Protein AF-A0A2D4L1S2-F1 (afdb_monomer_lite)

Organism: NCBI:txid1970185

Radius of gyration: 15.48 Å; chains: 1; bounding box: 45×31×40 Å

Foldseek 3Di:
DVLLVLLLVVLVVVVVPPPDDDDPPDDDDPDQDSQLSNLLSVQCVVPNLVCLVSSLVSSVVVDDPPDDPCCSPSVNSNVSVVVSSVVSVDPPPPPDDPDDD

Secondary structure (DSSP, 8-state):
-HHHHHHHHHHHHHHHT-SS-------SS-PPPHHHHHHHHHHHHHH-TT-HHHHHHHHGGG--TT--TTTT-HHHHHHHHHHHHHHHS------------

Structure (mmCIF, N/CA/C/O backbone):
data_AF-A0A2D4L1S2-F1
#
_entry.id   AF-A0A2D4L1S2-F1
#
loop_
_atom_site.group_PDB
_atom_site.id
_atom_site.type_symbol
_atom_site.label_atom_id
_atom_site.label_alt_id
_atom_site.label_comp_id
_atom_site.label_asym_id
_atom_site.label_entity_id
_atom_site.label_seq_id
_atom_site.pdbx_PDB_ins_code
_atom_site.Cartn_x
_atom_site.Cartn_y
_atom_site.Cartn_z
_atom_site.occupancy
_atom_site.B_iso_or_equiv
_atom_site.auth_seq_id
_atom_site.auth_comp_id
_atom_site.auth_asym_id
_atom_site.auth_atom_id
_atom_site.pdbx_PDB_model_num
ATOM 1 N N . CYS A 1 1 ? -3.936 -14.667 -6.781 1.00 57.75 1 CYS A N 1
ATOM 2 C CA . CYS A 1 1 ? -3.872 -15.100 -5.369 1.00 57.75 1 CYS A CA 1
ATOM 3 C C . CYS A 1 1 ? -5.140 -14.649 -4.661 1.00 57.75 1 CYS A C 1
ATOM 5 O O . CYS A 1 1 ? -5.385 -13.451 -4.595 1.00 57.75 1 CYS A O 1
ATOM 7 N N . VAL A 1 2 ? -5.978 -15.573 -4.190 1.00 60.81 2 VAL A N 1
ATOM 8 C CA . VAL A 1 2 ? -7.274 -15.257 -3.553 1.00 60.81 2 VAL A CA 1
ATOM 9 C C . VAL A 1 2 ? -7.101 -14.249 -2.402 1.00 60.81 2 VAL A C 1
ATOM 11 O O . VAL A 1 2 ? -7.914 -13.345 -2.253 1.00 60.81 2 VAL A O 1
ATOM 14 N N . ALA A 1 3 ? -5.967 -14.309 -1.693 1.00 63.31 3 ALA A N 1
ATOM 15 C CA . ALA A 1 3 ? -5.570 -13.353 -0.660 1.00 63.31 3 ALA A CA 1
ATOM 16 C C . ALA A 1 3 ? -5.519 -11.890 -1.144 1.00 63.31 3 ALA A C 1
ATOM 18 O O . ALA A 1 3 ? -6.102 -11.026 -0.503 1.00 63.31 3 ALA A O 1
ATOM 19 N N . SER A 1 4 ? -4.914 -11.593 -2.301 1.00 64.81 4 SER A N 1
ATOM 20 C CA . SER A 1 4 ? -4.849 -10.219 -2.836 1.00 64.81 4 SER A CA 1
ATOM 21 C C . SER A 1 4 ? -6.233 -9.671 -3.191 1.00 64.81 4 SER A C 1
ATOM 23 O O . SER A 1 4 ? -6.501 -8.489 -2.986 1.00 64.81 4 SER A O 1
ATOM 25 N N . PHE A 1 5 ? -7.132 -10.534 -3.674 1.00 65.69 5 PHE A N 1
ATOM 26 C CA . PHE A 1 5 ? -8.521 -10.170 -3.951 1.00 65.69 5 PHE A CA 1
ATOM 27 C C . PHE A 1 5 ? -9.292 -9.898 -2.653 1.00 65.69 5 PHE A C 1
ATOM 29 O O . PHE A 1 5 ? -10.010 -8.907 -2.562 1.00 65.69 5 PHE A O 1
ATOM 36 N N . VAL A 1 6 ? -9.081 -10.714 -1.614 1.00 70.81 6 VAL A N 1
ATOM 37 C CA . VAL A 1 6 ? -9.671 -10.516 -0.280 1.00 70.81 6 VAL A CA 1
ATOM 38 C C . VAL A 1 6 ? -9.130 -9.251 0.387 1.00 70.81 6 VAL A C 1
ATOM 40 O O . VAL A 1 6 ? -9.918 -8.514 0.972 1.00 70.81 6 VAL A O 1
ATOM 43 N N . ILE A 1 7 ? -7.838 -8.937 0.251 1.00 73.94 7 ILE A N 1
ATOM 44 C CA . ILE A 1 7 ? -7.226 -7.684 0.727 1.00 73.94 7 ILE A CA 1
ATOM 45 C C . ILE A 1 7 ? -7.813 -6.493 -0.021 1.00 73.94 7 ILE A C 1
ATOM 47 O O . ILE A 1 7 ? -8.240 -5.528 0.608 1.00 73.94 7 ILE A O 1
ATOM 51 N N . CYS A 1 8 ? -7.905 -6.563 -1.350 1.00 70.19 8 CYS A N 1
ATOM 52 C CA . CYS A 1 8 ? -8.481 -5.489 -2.150 1.00 70.19 8 CYS A CA 1
ATOM 53 C C . CYS A 1 8 ? -9.964 -5.271 -1.812 1.00 70.19 8 CYS A C 1
ATOM 55 O O . CYS A 1 8 ? -10.375 -4.131 -1.622 1.00 70.19 8 CYS A O 1
ATOM 57 N N . CYS A 1 9 ? -10.759 -6.335 -1.660 1.00 69.31 9 CYS A N 1
ATOM 58 C CA . CYS A 1 9 ? -12.153 -6.251 -1.218 1.00 69.31 9 CYS A CA 1
ATOM 59 C C . CYS A 1 9 ? -12.2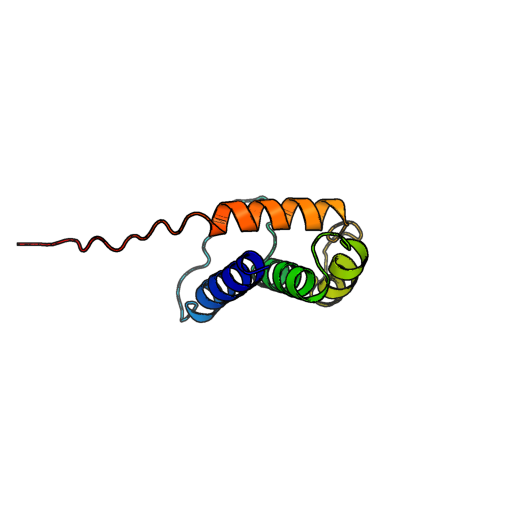87 -5.759 0.228 1.00 69.31 9 CYS A C 1
ATOM 61 O O . CYS A 1 9 ? -13.182 -4.968 0.513 1.00 69.31 9 CYS A O 1
ATOM 63 N N . SER A 1 10 ? -11.410 -6.189 1.137 1.00 69.06 10 SER A N 1
ATOM 64 C CA . SER A 1 10 ? -11.427 -5.768 2.542 1.00 69.06 10 SER A CA 1
ATOM 65 C C . SER A 1 10 ? -11.062 -4.296 2.667 1.00 69.06 10 SER A C 1
ATOM 67 O O . SER A 1 10 ? -11.810 -3.540 3.275 1.00 69.06 10 SER A O 1
ATOM 69 N N . LEU A 1 11 ? -9.994 -3.846 2.008 1.00 70.19 11 LEU A N 1
ATOM 70 C CA . LEU A 1 11 ? -9.614 -2.435 1.947 1.00 70.19 11 LEU A CA 1
ATOM 71 C C . LEU A 1 11 ? -10.661 -1.594 1.202 1.00 70.19 11 LEU A C 1
ATOM 73 O O . LEU A 1 11 ? -10.974 -0.493 1.646 1.00 70.19 11 LEU A O 1
ATOM 77 N N . ALA A 1 12 ? -11.261 -2.106 0.122 1.00 68.06 12 ALA A N 1
ATOM 78 C CA . ALA A 1 12 ? -12.359 -1.428 -0.568 1.00 68.06 12 ALA A CA 1
ATOM 79 C C . ALA A 1 12 ? -13.600 -1.316 0.324 1.00 68.06 12 ALA A C 1
ATOM 81 O O . ALA A 1 12 ? -14.282 -0.299 0.291 1.00 68.06 12 ALA A O 1
ATOM 82 N N . LYS A 1 13 ? -13.876 -2.310 1.175 1.00 64.19 13 LYS A N 1
ATOM 83 C CA . LYS A 1 13 ? -14.954 -2.256 2.167 1.00 64.19 13 LYS A CA 1
ATOM 84 C C . LYS A 1 13 ? -14.640 -1.291 3.313 1.00 64.19 13 LYS A C 1
ATOM 86 O O . LYS A 1 13 ? -15.551 -0.596 3.759 1.00 64.19 13 LYS A O 1
ATOM 91 N N . MET A 1 14 ? -13.377 -1.186 3.730 1.00 62.22 14 MET A N 1
ATOM 92 C CA . MET A 1 14 ? -12.914 -0.133 4.644 1.00 62.22 14 MET A CA 1
ATOM 93 C C . MET A 1 14 ? -13.056 1.264 4.011 1.00 62.22 14 MET A C 1
ATOM 95 O O . MET A 1 14 ? -13.413 2.210 4.704 1.00 62.22 14 MET A O 1
ATOM 99 N N . ALA A 1 15 ? -12.840 1.396 2.697 1.00 59.91 15 ALA A N 1
ATOM 100 C CA . ALA A 1 15 ? -12.993 2.655 1.966 1.00 59.91 15 ALA A CA 1
ATOM 101 C C . ALA A 1 15 ? -14.465 3.021 1.682 1.00 59.91 15 ALA A C 1
ATOM 103 O O . ALA A 1 15 ? -14.849 4.178 1.824 1.00 59.91 15 ALA A O 1
ATOM 104 N N . ALA A 1 16 ? -15.313 2.050 1.328 1.00 53.62 16 ALA A N 1
ATOM 105 C CA . ALA A 1 16 ? -16.735 2.246 1.026 1.00 53.62 16 ALA A CA 1
ATOM 106 C C . ALA A 1 16 ? -17.603 2.441 2.283 1.00 53.62 16 ALA A C 1
ATOM 108 O O . ALA A 1 16 ? -18.685 3.014 2.205 1.00 53.62 16 ALA A O 1
ATOM 109 N N . GLY A 1 17 ? -17.126 2.002 3.453 1.00 45.59 17 GLY A N 1
ATOM 110 C CA . GLY A 1 17 ? -17.735 2.301 4.752 1.00 45.59 17 GLY A CA 1
ATOM 111 C C . GLY A 1 17 ? -17.482 3.727 5.257 1.00 45.59 17 GLY A C 1
ATOM 112 O O . GLY A 1 17 ? -18.038 4.104 6.284 1.00 45.59 17 GLY A O 1
ATOM 113 N N . ALA A 1 18 ? -16.688 4.540 4.551 1.00 47.53 18 ALA A N 1
ATOM 114 C CA . ALA A 1 18 ? -16.386 5.922 4.924 1.00 47.53 18 ALA A CA 1
ATOM 115 C C . ALA A 1 18 ? -17.517 6.900 4.543 1.00 47.53 18 ALA A C 1
ATOM 117 O O . ALA A 1 18 ? -17.294 7.971 3.983 1.00 47.53 18 ALA A O 1
ATOM 118 N N . GLY A 1 19 ? -18.757 6.555 4.887 1.00 42.47 19 GLY A N 1
ATOM 119 C CA . GLY A 1 19 ? -19.807 7.540 5.091 1.00 42.47 19 GLY A CA 1
ATOM 120 C C . GLY A 1 19 ? -19.565 8.222 6.434 1.00 42.47 19 GLY A C 1
ATOM 121 O O . GLY A 1 19 ? -19.964 7.702 7.465 1.00 42.47 19 GLY A O 1
ATOM 122 N N . LYS A 1 20 ? -18.903 9.383 6.424 1.00 46.53 20 LYS A N 1
ATOM 123 C CA . LYS A 1 20 ? -18.931 10.360 7.527 1.00 46.53 20 LYS A CA 1
ATOM 124 C C . LYS A 1 20 ? -18.619 9.786 8.924 1.00 46.53 20 LYS A C 1
ATOM 126 O O . LYS A 1 20 ? -19.414 9.958 9.836 1.00 46.53 20 LYS A O 1
ATOM 131 N N . HIS A 1 21 ? -17.468 9.152 9.150 1.00 37.59 21 HIS A N 1
ATOM 132 C CA . HIS A 1 21 ? -16.976 8.990 10.524 1.00 37.59 21 HIS A CA 1
ATOM 133 C C . HIS A 1 21 ? -15.450 8.859 10.570 1.00 37.59 21 HIS A C 1
ATOM 135 O O . HIS A 1 21 ? -14.870 7.964 9.966 1.00 37.59 21 HIS A O 1
ATOM 141 N N . LYS A 1 22 ? -14.844 9.823 11.272 1.00 40.22 22 LYS A N 1
ATOM 142 C CA . LYS A 1 22 ? -13.540 9.838 11.945 1.00 40.22 22 LYS A CA 1
ATOM 143 C C . LYS A 1 22 ? -12.484 8.847 11.431 1.00 40.22 22 LYS A C 1
ATOM 145 O O . LYS A 1 22 ? -12.508 7.666 11.758 1.00 40.22 22 LYS A O 1
ATOM 150 N N . LEU A 1 23 ? -11.505 9.414 10.723 1.00 45.50 23 LEU A N 1
ATOM 151 C CA . LEU A 1 23 ? -10.131 8.928 10.579 1.00 45.50 23 LEU A CA 1
ATOM 152 C C . LEU A 1 23 ? -9.726 8.059 11.783 1.00 45.50 23 LEU A C 1
ATOM 154 O O . LEU A 1 23 ? -9.569 8.574 12.894 1.00 45.50 23 LEU A O 1
ATOM 158 N N . MET A 1 24 ? -9.549 6.750 11.581 1.00 43.59 24 MET A N 1
ATOM 159 C CA . MET A 1 24 ? -8.753 5.956 12.511 1.00 43.59 24 MET A CA 1
ATOM 160 C C . MET A 1 24 ? -7.316 6.466 12.403 1.00 43.59 24 MET A C 1
ATOM 162 O O . MET A 1 24 ? -6.560 6.096 11.508 1.00 43.59 24 MET A O 1
ATOM 166 N N . ASN A 1 25 ? -6.995 7.379 13.314 1.00 44.69 25 ASN A N 1
ATOM 167 C CA . ASN A 1 25 ? -5.669 7.879 13.618 1.00 44.69 25 ASN A CA 1
ATOM 168 C C . ASN A 1 25 ? -4.816 6.693 14.099 1.00 44.69 25 ASN A C 1
ATOM 170 O O . ASN A 1 25 ? -4.837 6.341 15.277 1.00 44.69 25 ASN A O 1
ATOM 174 N N . ALA A 1 26 ? -4.098 6.044 13.186 1.00 44.97 26 ALA A N 1
ATOM 175 C CA . ALA A 1 26 ? -3.050 5.093 13.530 1.00 44.97 26 ALA A CA 1
ATOM 176 C C . ALA A 1 26 ? -1.716 5.849 13.629 1.00 44.97 26 ALA A C 1
ATOM 178 O O . ALA A 1 26 ? -0.998 5.934 12.645 1.00 44.97 26 ALA A O 1
ATOM 179 N N . GLY A 1 27 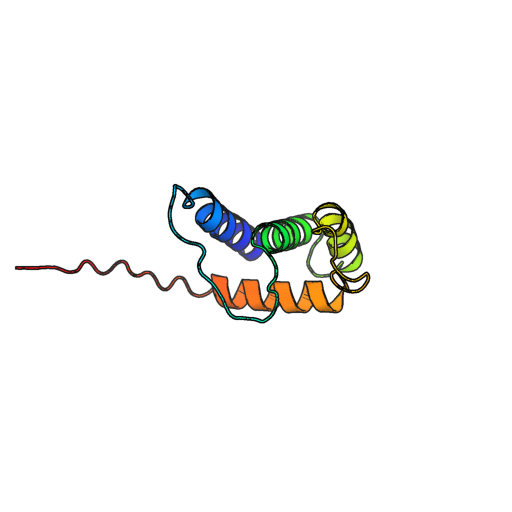? -1.432 6.405 14.814 1.00 35.31 27 GLY A N 1
ATOM 180 C CA . GLY A 1 27 ? -0.086 6.784 15.282 1.00 35.31 27 GLY A CA 1
ATOM 181 C C . GLY A 1 27 ? 0.675 7.925 14.559 1.00 35.31 27 GLY A C 1
ATOM 182 O O . GLY A 1 27 ? 0.383 8.254 13.415 1.00 35.31 27 GLY A O 1
ATOM 183 N N . PRO A 1 28 ? 1.669 8.550 15.225 1.00 38.88 28 PRO A N 1
ATOM 184 C CA . PRO A 1 28 ? 2.495 9.647 14.697 1.00 38.88 28 PRO A CA 1
ATOM 185 C C . PRO A 1 28 ? 3.738 9.182 13.900 1.00 38.88 28 PRO A C 1
ATOM 187 O O . PRO A 1 28 ? 4.803 9.786 13.989 1.00 38.88 28 PRO A O 1
ATOM 190 N N . THR A 1 29 ? 3.623 8.119 13.104 1.00 48.50 29 THR A N 1
ATOM 191 C CA . THR A 1 29 ? 4.638 7.689 12.123 1.00 48.50 29 THR A CA 1
ATOM 192 C C . THR A 1 29 ? 3.967 7.678 10.768 1.00 48.50 29 THR A C 1
ATOM 194 O O . THR A 1 29 ? 3.192 6.770 10.511 1.00 48.50 29 THR A O 1
ATOM 197 N N . GLU A 1 30 ? 4.211 8.702 9.950 1.00 54.56 30 GLU A N 1
ATOM 198 C CA . GLU A 1 30 ? 3.473 9.039 8.722 1.00 54.56 30 GLU A CA 1
ATOM 199 C C . GLU A 1 30 ? 3.093 7.807 7.868 1.00 54.56 30 GLU A C 1
ATOM 201 O O . GLU A 1 30 ? 3.871 7.355 7.023 1.00 54.56 30 GLU A O 1
ATOM 206 N N . PRO A 1 31 ? 1.914 7.206 8.106 1.00 71.06 31 PRO A N 1
ATOM 207 C CA . PRO A 1 31 ? 1.662 5.837 7.683 1.00 71.06 31 PRO A CA 1
ATOM 208 C C . PRO A 1 31 ? 1.258 5.806 6.208 1.00 71.06 31 PRO A C 1
ATOM 210 O O . PRO A 1 31 ? 0.815 6.811 5.650 1.00 71.06 31 PRO A O 1
ATOM 213 N N . TRP A 1 32 ? 1.385 4.647 5.552 1.00 79.31 32 TRP A N 1
ATOM 214 C CA . TRP A 1 32 ? 0.838 4.471 4.204 1.00 79.31 32 TRP A CA 1
ATOM 215 C C . TRP A 1 32 ? -0.668 4.770 4.215 1.00 79.31 32 TRP A C 1
ATOM 217 O O . TRP A 1 32 ? -1.447 4.126 4.937 1.00 79.31 32 TRP A O 1
ATOM 227 N N . SER A 1 33 ? -1.069 5.734 3.393 1.00 80.25 33 SER A N 1
ATOM 228 C CA . SER A 1 33 ? -2.447 6.149 3.187 1.00 80.25 33 SER A CA 1
ATOM 229 C C . SER A 1 33 ? -3.264 4.980 2.637 1.00 80.25 33 SER A C 1
ATOM 231 O O . SER A 1 33 ? -2.766 4.114 1.915 1.00 80.25 33 SER A O 1
ATOM 233 N N . ILE A 1 34 ? -4.565 4.951 2.940 1.00 77.56 34 ILE A N 1
ATOM 234 C CA . ILE A 1 34 ? -5.480 3.893 2.464 1.00 77.56 34 ILE A CA 1
ATOM 235 C C . ILE A 1 34 ? -5.423 3.775 0.932 1.00 77.56 34 ILE A C 1
ATOM 237 O O . ILE A 1 34 ? -5.445 2.670 0.395 1.00 77.56 34 ILE A O 1
ATOM 241 N N . ARG A 1 35 ? -5.272 4.907 0.232 1.00 80.94 35 ARG A N 1
ATOM 242 C CA . ARG A 1 35 ? -5.096 4.953 -1.228 1.00 80.94 35 ARG A CA 1
ATOM 243 C C . ARG A 1 35 ? -3.820 4.243 -1.681 1.00 80.94 35 ARG A C 1
ATOM 245 O O . ARG A 1 35 ? -3.876 3.452 -2.618 1.00 80.94 35 ARG A O 1
ATOM 252 N N . GLU A 1 36 ? -2.700 4.481 -1.000 1.00 86.44 36 GLU A N 1
ATOM 253 C CA . GLU A 1 36 ? -1.408 3.857 -1.309 1.00 86.44 36 GLU A CA 1
ATOM 254 C C . GLU A 1 36 ? -1.474 2.340 -1.063 1.00 86.44 36 GLU A C 1
ATOM 256 O O . GLU A 1 36 ? -1.072 1.557 -1.922 1.00 86.44 36 GLU A O 1
ATOM 261 N N . LYS A 1 37 ? -2.081 1.912 0.055 1.00 85.94 37 LYS A N 1
ATOM 262 C CA . LYS A 1 37 ? -2.311 0.493 0.392 1.00 85.94 37 LYS A CA 1
ATOM 263 C C . LYS A 1 37 ? -3.194 -0.217 -0.639 1.00 85.94 37 LYS A C 1
ATOM 265 O O . LYS A 1 37 ? -2.889 -1.336 -1.048 1.00 85.94 37 LYS A O 1
ATOM 270 N N . LEU A 1 38 ? -4.261 0.443 -1.095 1.00 82.94 38 LEU A N 1
ATOM 271 C CA . LEU A 1 38 ? -5.143 -0.060 -2.153 1.00 82.94 38 LEU A CA 1
ATOM 272 C C . LEU A 1 38 ? -4.397 -0.226 -3.480 1.00 82.94 38 LEU A C 1
ATOM 274 O O . LEU A 1 38 ? -4.502 -1.272 -4.123 1.00 82.94 38 LEU A O 1
ATOM 278 N N . CYS A 1 39 ? -3.628 0.785 -3.883 1.00 87.38 39 CYS A N 1
ATOM 279 C CA . CYS A 1 39 ? -2.869 0.742 -5.128 1.00 87.38 39 CYS A CA 1
ATOM 280 C C . CYS A 1 39 ? -1.757 -0.317 -5.072 1.00 87.38 39 CYS A C 1
ATOM 282 O O . CYS A 1 39 ? -1.546 -1.017 -6.063 1.00 87.38 39 CYS A O 1
ATOM 284 N N . LEU A 1 40 ? -1.100 -0.494 -3.919 1.00 88.44 40 LEU A N 1
ATOM 285 C CA . LEU A 1 40 ? -0.115 -1.551 -3.679 1.00 88.44 40 LEU A CA 1
ATOM 286 C C . LEU A 1 40 ? -0.745 -2.938 -3.859 1.00 88.44 40 LEU A C 1
ATOM 288 O O . LEU A 1 40 ? -0.291 -3.711 -4.701 1.00 88.44 40 LEU A O 1
ATOM 292 N N . ALA A 1 41 ? -1.826 -3.230 -3.131 1.00 87.12 41 ALA A N 1
ATOM 293 C CA . ALA A 1 41 ? -2.505 -4.523 -3.195 1.00 87.12 41 ALA A CA 1
ATOM 294 C C . ALA A 1 41 ? -3.053 -4.830 -4.601 1.00 87.12 41 ALA A C 1
ATOM 296 O O . ALA A 1 41 ? -2.904 -5.948 -5.094 1.00 87.12 41 ALA A O 1
ATOM 297 N N . SER A 1 42 ? -3.632 -3.833 -5.277 1.00 85.56 42 SER A N 1
ATOM 298 C CA . SER A 1 42 ? -4.133 -3.966 -6.652 1.00 85.56 42 SER A CA 1
ATOM 299 C C . SER A 1 42 ? -3.005 -4.231 -7.656 1.00 85.56 42 SER A C 1
ATOM 301 O O . SER A 1 42 ? -3.120 -5.104 -8.519 1.00 85.56 42 SER A O 1
ATOM 303 N N . SER A 1 43 ? -1.872 -3.539 -7.509 1.00 88.19 43 SER A N 1
ATOM 304 C CA . SER A 1 43 ? -0.701 -3.739 -8.369 1.00 88.19 43 SER A CA 1
ATOM 305 C C . SER A 1 43 ? -0.085 -5.128 -8.181 1.00 88.19 43 SER A C 1
ATOM 307 O O . SER A 1 43 ? 0.255 -5.782 -9.166 1.00 88.19 43 SER A O 1
ATOM 309 N N . VAL A 1 44 ? -0.007 -5.618 -6.938 1.00 88.50 44 VAL A N 1
ATOM 310 C CA . VAL A 1 44 ? 0.430 -6.991 -6.624 1.00 88.50 44 VAL A CA 1
ATOM 311 C C . VAL A 1 44 ? -0.562 -8.023 -7.166 1.00 88.50 44 VAL A C 1
ATOM 313 O O . VAL A 1 44 ? -0.151 -9.052 -7.690 1.00 88.50 44 VAL A O 1
ATOM 316 N N . MET A 1 45 ? -1.867 -7.742 -7.139 1.00 84.19 45 MET A N 1
ATOM 317 C CA . MET A 1 45 ? -2.878 -8.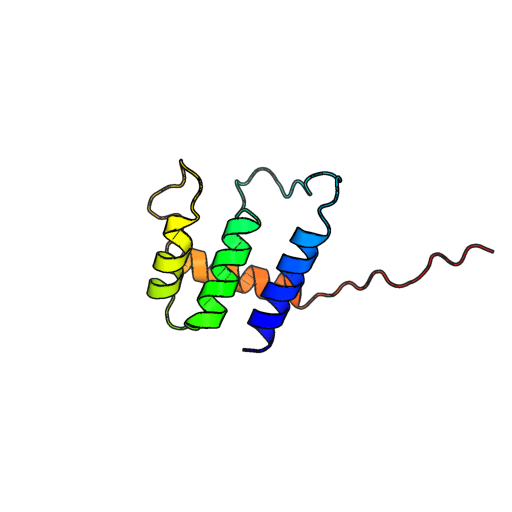629 -7.724 1.00 84.19 45 MET A CA 1
ATOM 318 C C . MET A 1 45 ? -2.746 -8.754 -9.251 1.00 84.19 45 MET A C 1
ATOM 320 O O . MET A 1 45 ? -3.028 -9.819 -9.796 1.00 84.19 45 MET A O 1
ATOM 324 N N . ARG A 1 46 ? -2.320 -7.683 -9.936 1.00 82.25 46 ARG A N 1
ATOM 325 C CA . ARG A 1 46 ? -2.109 -7.657 -11.393 1.00 82.25 46 ARG A CA 1
ATOM 326 C C . ARG A 1 46 ? -0.805 -8.345 -11.809 1.00 82.25 46 ARG A C 1
ATOM 328 O O . ARG A 1 46 ? -0.812 -9.088 -12.784 1.00 82.25 46 ARG A O 1
ATOM 335 N N . SER A 1 47 ? 0.289 -8.060 -11.105 1.00 84.50 47 SER A N 1
ATOM 336 C CA . SER A 1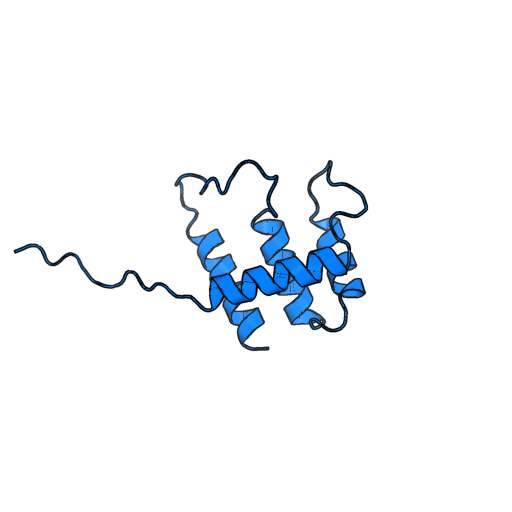 47 ? 1.657 -8.383 -11.548 1.00 84.50 47 SER A CA 1
ATOM 337 C C . SER A 1 47 ? 2.355 -9.460 -10.707 1.00 84.50 47 SER A C 1
ATOM 339 O O . SER A 1 47 ? 3.388 -9.976 -11.124 1.00 84.50 47 SER A O 1
ATOM 341 N N . GLY A 1 48 ? 1.810 -9.795 -9.535 1.00 82.12 48 GLY A N 1
ATOM 342 C CA . GLY A 1 48 ? 2.410 -10.696 -8.549 1.00 82.12 48 GLY A CA 1
ATOM 343 C C . GLY A 1 48 ? 3.434 -10.020 -7.628 1.00 82.12 48 GLY A C 1
ATOM 344 O O . GLY A 1 48 ? 4.045 -9.006 -7.968 1.00 82.12 48 GLY A O 1
ATOM 345 N N . ASP A 1 49 ? 3.650 -10.616 -6.455 1.00 82.81 49 ASP A N 1
ATOM 346 C CA . ASP A 1 49 ? 4.634 -10.197 -5.440 1.00 82.81 49 ASP A CA 1
ATOM 347 C C . ASP A 1 49 ? 6.089 -10.545 -5.818 1.00 82.81 49 ASP A C 1
ATOM 349 O O . ASP A 1 49 ? 7.031 -10.123 -5.165 1.00 82.81 49 ASP A O 1
ATOM 353 N N . GLN A 1 50 ? 6.313 -11.245 -6.931 1.00 85.56 50 GLN A N 1
ATOM 354 C CA . GLN A 1 50 ? 7.654 -11.491 -7.478 1.00 85.56 50 GLN A CA 1
ATOM 355 C C . GLN A 1 50 ? 8.238 -10.262 -8.199 1.00 85.56 50 GLN A C 1
ATOM 357 O O . GLN A 1 50 ? 9.446 -10.181 -8.412 1.00 85.56 50 GLN A O 1
ATOM 362 N N . ASN A 1 51 ? 7.398 -9.294 -8.592 1.00 89.00 51 ASN A N 1
ATOM 363 C CA . ASN A 1 51 ? 7.801 -8.159 -9.424 1.00 89.00 51 ASN A CA 1
ATOM 364 C C . ASN A 1 51 ? 7.568 -6.813 -8.721 1.00 89.00 51 ASN A C 1
ATOM 366 O O . ASN A 1 51 ? 6.853 -5.933 -9.213 1.00 89.00 51 ASN A O 1
ATOM 370 N N . TRP A 1 52 ? 8.225 -6.630 -7.571 1.00 89.38 52 TRP A N 1
ATOM 371 C CA . TRP A 1 52 ? 8.164 -5.395 -6.778 1.00 89.38 52 TRP A CA 1
ATOM 372 C C . TRP A 1 52 ? 8.559 -4.135 -7.561 1.00 89.38 52 TRP A C 1
ATOM 374 O O . TRP A 1 52 ? 8.117 -3.037 -7.228 1.00 89.38 52 TRP A O 1
ATOM 384 N N . VAL A 1 53 ? 9.355 -4.277 -8.627 1.00 90.31 53 VAL A N 1
ATOM 385 C CA . VAL A 1 53 ? 9.700 -3.185 -9.552 1.00 90.31 53 VAL A CA 1
ATOM 386 C C . VAL A 1 53 ? 8.463 -2.687 -10.295 1.00 90.31 53 VAL A C 1
ATOM 388 O O . VAL A 1 53 ? 8.198 -1.484 -10.328 1.00 90.31 53 VAL A O 1
ATOM 391 N N . SER A 1 54 ? 7.698 -3.604 -10.888 1.00 90.12 54 SER A N 1
ATOM 392 C CA . SER A 1 54 ? 6.476 -3.264 -11.622 1.00 90.12 54 SER A CA 1
ATOM 393 C C . SER A 1 54 ? 5.405 -2.725 -10.683 1.00 90.12 54 SER A C 1
ATOM 395 O O . SER A 1 54 ? 4.738 -1.748 -11.012 1.00 90.12 54 SER A O 1
ATOM 397 N N . VAL A 1 55 ? 5.304 -3.310 -9.485 1.00 90.19 55 VAL A N 1
ATOM 398 C CA . VAL A 1 55 ? 4.430 -2.825 -8.414 1.00 90.19 55 VAL A CA 1
ATOM 399 C C . VAL A 1 55 ? 4.783 -1.379 -8.065 1.00 90.19 55 VAL A C 1
ATOM 401 O O . VAL A 1 55 ? 3.942 -0.510 -8.246 1.00 90.19 55 VAL A O 1
ATOM 404 N N . SER A 1 56 ? 6.035 -1.086 -7.696 1.00 90.56 56 SER A N 1
ATOM 405 C CA . SER A 1 56 ? 6.525 0.268 -7.376 1.00 90.56 56 SER A CA 1
ATOM 406 C C . SER A 1 56 ? 6.187 1.307 -8.453 1.00 90.56 56 SER A C 1
ATOM 408 O O . SER A 1 56 ? 5.673 2.387 -8.151 1.00 90.56 56 SER A O 1
ATOM 410 N N . ARG A 1 57 ? 6.422 0.974 -9.729 1.00 89.50 57 ARG A N 1
ATOM 411 C CA . ARG A 1 57 ? 6.115 1.864 -10.860 1.00 89.50 57 ARG A CA 1
ATOM 412 C C . ARG A 1 57 ? 4.621 2.144 -11.000 1.00 89.50 57 ARG A C 1
ATOM 414 O O . ARG A 1 57 ? 4.262 3.261 -11.358 1.00 89.50 57 ARG A O 1
ATOM 421 N N . ALA A 1 58 ? 3.772 1.162 -10.706 1.00 89.06 58 ALA A N 1
ATOM 422 C CA . ALA A 1 58 ? 2.324 1.313 -10.769 1.00 89.06 58 ALA A CA 1
ATOM 423 C C . ALA A 1 58 ? 1.765 2.178 -9.626 1.00 89.06 58 ALA A C 1
ATOM 425 O O . ALA A 1 58 ? 0.801 2.903 -9.848 1.00 89.06 58 ALA A O 1
ATOM 426 N N . ILE A 1 59 ? 2.375 2.154 -8.433 1.00 88.44 59 ILE A N 1
ATOM 427 C CA . ILE A 1 59 ? 1.938 2.965 -7.275 1.00 88.44 59 ILE A CA 1
ATOM 428 C C . ILE A 1 59 ? 2.498 4.386 -7.280 1.00 88.44 59 ILE A C 1
ATOM 430 O O . ILE A 1 59 ? 1.831 5.292 -6.792 1.00 88.44 59 ILE A O 1
ATOM 434 N N . LYS A 1 60 ? 3.692 4.599 -7.848 1.00 86.81 60 LYS A N 1
ATOM 435 C CA . LYS A 1 60 ? 4.344 5.916 -7.955 1.00 86.81 60 LYS A CA 1
ATOM 436 C C . LYS A 1 60 ? 3.428 7.075 -8.392 1.00 86.81 60 LYS A C 1
ATOM 438 O O . LYS A 1 60 ? 3.507 8.121 -7.758 1.00 86.81 60 LYS A O 1
ATOM 443 N N . PRO A 1 61 ? 2.565 6.942 -9.418 1.00 86.06 61 PRO A N 1
ATOM 444 C CA . PRO A 1 61 ? 1.658 8.027 -9.814 1.00 86.06 61 PRO A CA 1
ATOM 445 C C . PRO A 1 61 ? 0.554 8.342 -8.789 1.00 86.06 61 PRO A C 1
ATOM 447 O O . PRO A 1 61 ? -0.084 9.383 -8.897 1.00 86.06 61 PRO A O 1
ATOM 450 N N . PHE A 1 62 ? 0.321 7.474 -7.803 1.00 82.69 62 PHE A N 1
ATOM 451 C CA . PHE A 1 62 ? -0.660 7.671 -6.729 1.00 82.69 62 PHE A CA 1
ATOM 452 C C . PHE A 1 62 ? -0.035 8.217 -5.435 1.00 82.69 62 PHE A C 1
ATOM 454 O O . PHE A 1 62 ? -0.725 8.320 -4.420 1.00 82.69 62 PHE A O 1
ATOM 461 N N . ALA A 1 63 ? 1.260 8.543 -5.465 1.00 82.25 63 ALA A N 1
ATOM 462 C CA . ALA A 1 63 ? 1.995 9.150 -4.365 1.00 82.25 63 ALA A CA 1
ATOM 463 C C . ALA A 1 63 ? 1.452 10.536 -3.997 1.00 82.25 63 ALA A C 1
ATOM 465 O O . ALA A 1 63 ? 1.126 11.332 -4.877 1.00 82.25 63 ALA A O 1
ATOM 466 N N . GLU A 1 64 ? 1.436 10.862 -2.704 1.00 79.19 64 GLU A N 1
ATOM 467 C CA . GLU A 1 64 ? 1.160 12.229 -2.253 1.00 79.19 64 GLU A CA 1
ATOM 468 C C . GLU A 1 64 ? 2.371 13.148 -2.513 1.00 79.19 64 GLU A C 1
ATOM 470 O O . GLU A 1 64 ? 3.531 12.744 -2.360 1.00 79.19 64 GLU A O 1
ATOM 475 N N . SER A 1 65 ? 2.107 14.394 -2.928 1.00 73.25 65 SER A N 1
ATOM 476 C CA . SER A 1 65 ? 3.144 15.396 -3.207 1.00 73.25 65 SER A CA 1
ATOM 477 C C . SER A 1 65 ? 3.932 15.709 -1.93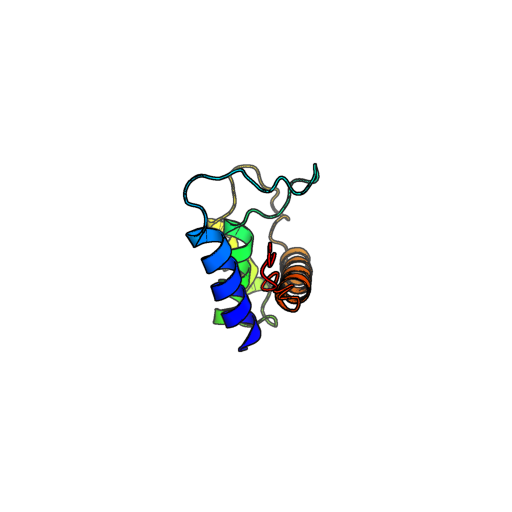3 1.00 73.25 65 SER A C 1
ATOM 479 O O . SER A 1 65 ? 3.393 16.307 -1.007 1.00 73.25 65 SER A O 1
ATOM 481 N N . GLY A 1 66 ? 5.204 15.304 -1.892 1.00 78.25 66 GLY A N 1
ATOM 482 C CA . GLY A 1 66 ? 6.084 15.463 -0.725 1.00 78.25 66 GLY A CA 1
ATOM 483 C C . GLY A 1 66 ? 6.688 14.157 -0.199 1.00 78.25 66 GLY A C 1
ATOM 484 O O . GLY A 1 66 ? 7.552 14.201 0.673 1.00 78.25 66 GLY A O 1
ATOM 485 N N . ARG A 1 67 ? 6.292 12.994 -0.737 1.00 75.69 67 ARG A N 1
ATOM 486 C CA . ARG A 1 67 ? 6.921 11.709 -0.392 1.00 75.69 67 ARG A CA 1
ATOM 487 C C . ARG A 1 67 ? 8.371 11.632 -0.918 1.00 75.69 67 ARG A C 1
ATOM 489 O O . ARG A 1 67 ? 8.630 12.048 -2.050 1.00 75.69 67 ARG A O 1
ATOM 496 N N . PRO A 1 68 ? 9.315 11.062 -0.146 1.00 81.50 68 PRO A N 1
ATOM 497 C CA . PRO A 1 68 ? 10.701 10.901 -0.581 1.00 81.50 68 PRO A CA 1
ATOM 498 C C . PRO A 1 68 ? 10.826 9.941 -1.782 1.00 81.50 68 PRO A C 1
ATOM 500 O O . PRO A 1 68 ? 9.980 9.059 -1.962 1.00 81.50 68 PRO A O 1
ATOM 503 N N . PRO A 1 69 ? 11.893 10.058 -2.596 1.00 74.06 69 PRO A N 1
ATOM 504 C CA . PRO A 1 69 ? 12.078 9.242 -3.802 1.00 74.06 69 PRO A CA 1
ATOM 505 C C . PRO A 1 69 ? 12.149 7.731 -3.518 1.00 74.06 69 PRO A C 1
ATOM 507 O O . PRO A 1 69 ? 11.739 6.930 -4.362 1.00 74.06 69 PRO A O 1
ATOM 510 N N . ASP A 1 70 ? 12.590 7.350 -2.317 1.00 81.94 70 ASP A N 1
ATOM 511 C CA . ASP A 1 70 ? 12.707 5.962 -1.858 1.00 81.94 70 ASP A CA 1
ATOM 512 C C . ASP A 1 70 ? 11.440 5.416 -1.179 1.00 81.94 70 ASP A C 1
ATOM 514 O O . ASP A 1 70 ? 11.416 4.250 -0.777 1.00 81.94 70 ASP A O 1
ATOM 518 N N . TRP A 1 71 ? 10.367 6.211 -1.079 1.00 84.19 71 TRP A N 1
ATOM 519 C CA . TRP A 1 71 ? 9.133 5.824 -0.385 1.00 84.19 71 TRP A CA 1
ATOM 520 C C . TRP A 1 71 ? 8.497 4.552 -0.961 1.00 84.19 71 TRP A C 1
ATOM 522 O O . TRP A 1 71 ? 8.109 3.647 -0.222 1.00 84.19 71 TRP A O 1
ATOM 532 N N . PHE A 1 72 ? 8.460 4.451 -2.294 1.00 86.94 72 PHE A N 1
ATOM 533 C CA . PHE A 1 72 ? 7.950 3.289 -3.031 1.00 86.94 72 PHE A CA 1
ATOM 534 C C . PHE A 1 72 ? 9.069 2.340 -3.461 1.00 86.94 72 PHE A C 1
ATOM 536 O O . PHE A 1 72 ? 9.019 1.754 -4.543 1.00 86.94 72 PHE A O 1
ATOM 543 N N . SER A 1 73 ? 10.109 2.186 -2.645 1.00 88.00 73 SER A N 1
ATOM 544 C CA . SER A 1 73 ? 11.149 1.192 -2.906 1.00 88.00 73 SER A CA 1
ATOM 545 C C . SER A 1 73 ? 10.581 -0.225 -2.887 1.00 88.00 73 SER A C 1
ATOM 547 O O . SER A 1 73 ? 9.606 -0.517 -2.195 1.00 88.00 73 SER A O 1
ATOM 549 N N . GLN A 1 74 ? 11.234 -1.135 -3.608 1.00 89.12 74 GLN A N 1
ATOM 550 C CA . GLN A 1 74 ? 10.830 -2.543 -3.693 1.00 89.12 74 GLN A CA 1
ATOM 551 C C . GLN A 1 74 ? 10.700 -3.183 -2.302 1.00 89.12 74 GLN A C 1
ATOM 553 O O . GLN A 1 74 ? 9.683 -3.801 -2.005 1.00 89.12 74 GLN A O 1
ATOM 558 N N . LYS A 1 75 ? 11.688 -2.949 -1.422 1.00 89.75 75 LYS A N 1
ATOM 559 C CA . LYS A 1 75 ? 11.662 -3.403 -0.021 1.00 89.75 75 LYS A CA 1
ATOM 560 C C . LYS A 1 75 ? 10.474 -2.843 0.762 1.00 89.75 75 LYS A C 1
ATOM 562 O O . LYS A 1 75 ? 9.849 -3.578 1.514 1.00 89.75 75 LYS A O 1
ATOM 567 N N . HIS A 1 76 ? 10.160 -1.563 0.570 1.00 88.56 76 HIS A N 1
ATOM 568 C CA . HIS A 1 76 ? 9.060 -0.894 1.265 1.00 88.56 76 HIS A CA 1
ATOM 569 C C . HIS A 1 76 ? 7.702 -1.445 0.812 1.00 88.56 76 HIS A C 1
ATOM 571 O O . HIS A 1 76 ? 6.854 -1.755 1.641 1.00 88.56 76 HIS A O 1
ATOM 577 N N . CYS A 1 77 ? 7.535 -1.657 -0.497 1.00 89.50 77 CYS A N 1
ATOM 578 C CA . CYS A 1 77 ? 6.341 -2.283 -1.065 1.00 89.50 77 CYS A CA 1
ATOM 579 C C . CYS A 1 77 ? 6.159 -3.718 -0.550 1.00 89.50 77 CYS A C 1
ATOM 581 O O . CYS A 1 77 ? 5.055 -4.087 -0.159 1.00 89.50 77 CYS A O 1
ATOM 583 N N . ALA A 1 78 ? 7.243 -4.501 -0.521 1.00 89.56 78 ALA A N 1
ATOM 584 C CA . ALA A 1 78 ? 7.230 -5.875 -0.032 1.00 89.56 78 ALA A CA 1
ATOM 585 C C . ALA A 1 78 ? 6.846 -5.950 1.450 1.00 89.56 78 ALA A C 1
ATOM 587 O O . ALA A 1 78 ? 5.902 -6.651 1.804 1.00 89.56 78 ALA A O 1
ATOM 588 N N . SER A 1 79 ? 7.526 -5.173 2.299 1.00 90.69 79 SER A N 1
ATOM 589 C CA . SER A 1 79 ? 7.258 -5.132 3.741 1.00 90.69 79 SER A CA 1
ATOM 590 C C . SER A 1 79 ? 5.821 -4.705 4.034 1.00 90.69 79 SER A C 1
ATOM 592 O O . SER A 1 79 ? 5.119 -5.371 4.790 1.00 90.69 79 SER A O 1
ATOM 594 N N . GLN A 1 80 ? 5.346 -3.640 3.380 1.00 88.31 80 GLN A N 1
ATOM 595 C CA . GLN A 1 80 ? 4.002 -3.121 3.616 1.00 88.31 80 GLN A CA 1
ATOM 596 C C . GLN A 1 80 ? 2.910 -4.099 3.167 1.00 88.31 80 GLN A C 1
ATOM 598 O O . GLN A 1 80 ? 1.848 -4.161 3.788 1.00 88.31 80 GLN A O 1
ATOM 603 N N . TYR A 1 81 ? 3.141 -4.845 2.083 1.00 87.38 81 TYR A N 1
ATOM 604 C CA . TYR A 1 81 ? 2.199 -5.854 1.610 1.00 87.38 81 TYR A CA 1
ATOM 605 C C . TYR A 1 81 ? 2.113 -7.053 2.566 1.00 87.38 81 TYR A C 1
ATOM 607 O O . TYR A 1 81 ? 1.010 -7.544 2.804 1.00 87.38 81 TYR A O 1
ATOM 615 N N . SER A 1 82 ? 3.231 -7.471 3.169 1.00 88.12 82 SER A N 1
ATOM 616 C CA . SER A 1 82 ? 3.237 -8.494 4.225 1.00 88.12 82 SER A CA 1
ATOM 617 C C . SER A 1 82 ? 2.409 -8.067 5.442 1.00 88.12 82 SER A C 1
ATOM 619 O O . SER A 1 82 ? 1.526 -8.809 5.862 1.00 88.12 82 SER A O 1
ATOM 621 N N . GLU A 1 83 ? 2.576 -6.831 5.925 1.00 85.06 83 GLU A N 1
ATOM 622 C CA . GLU A 1 83 ? 1.757 -6.310 7.034 1.00 85.06 83 GLU A CA 1
ATOM 623 C C . GLU A 1 83 ? 0.255 -6.265 6.691 1.00 85.06 83 GLU A C 1
ATOM 625 O O . GLU A 1 83 ? -0.614 -6.491 7.541 1.00 85.06 83 GLU A O 1
ATOM 630 N N . LEU A 1 84 ? -0.077 -5.962 5.429 1.00 81.38 84 LEU A N 1
ATOM 631 C CA . LEU A 1 84 ? -1.461 -5.960 4.947 1.00 81.38 84 LEU A CA 1
ATOM 632 C C . LEU A 1 84 ? -2.066 -7.368 4.936 1.00 81.38 84 LEU A C 1
ATOM 634 O O . LEU A 1 84 ? -3.249 -7.506 5.259 1.00 81.38 84 LEU A O 1
ATOM 638 N N . LEU A 1 85 ? -1.286 -8.391 4.577 1.00 81.31 85 LEU A N 1
ATOM 639 C CA . LEU A 1 85 ? -1.696 -9.795 4.662 1.00 81.31 85 LEU A CA 1
ATOM 640 C C . LEU A 1 85 ? -2.026 -10.167 6.112 1.00 81.31 85 LEU A C 1
ATOM 642 O O . LEU A 1 85 ? -3.167 -10.541 6.380 1.00 81.31 85 LEU A O 1
ATOM 646 N N . GLU A 1 86 ? -1.106 -9.916 7.047 1.00 80.06 86 GLU A N 1
ATOM 647 C CA . GLU A 1 86 ? -1.287 -10.224 8.476 1.00 80.06 86 GLU A CA 1
ATOM 648 C C . GLU A 1 86 ? -2.527 -9.533 9.073 1.00 80.06 86 GLU A C 1
ATOM 650 O O . GLU A 1 86 ? -3.311 -10.127 9.819 1.00 80.06 86 GLU A O 1
ATOM 655 N N . THR A 1 87 ? -2.764 -8.273 8.695 1.00 71.19 87 THR A N 1
ATOM 656 C CA . THR A 1 87 ? -3.933 -7.505 9.156 1.00 71.19 87 THR A CA 1
ATOM 657 C C . THR A 1 87 ? -5.248 -8.044 8.577 1.00 71.19 87 THR A C 1
ATOM 659 O O . THR A 1 87 ? -6.290 -7.975 9.226 1.00 71.19 87 THR A O 1
ATOM 662 N N . THR A 1 88 ? -5.233 -8.581 7.355 1.00 66.31 88 THR A N 1
ATOM 663 C CA . THR A 1 88 ? -6.449 -9.044 6.659 1.00 66.31 88 THR A CA 1
ATOM 664 C C . THR A 1 88 ? -6.820 -10.484 7.029 1.00 66.31 88 THR A C 1
ATOM 666 O O . THR A 1 88 ? -8.002 -10.829 7.041 1.00 66.31 88 THR A O 1
ATOM 669 N N . GLU A 1 89 ? -5.842 -11.314 7.398 1.00 56.53 89 GLU A N 1
ATOM 670 C CA . GLU A 1 89 ? -6.054 -12.676 7.914 1.00 56.53 89 GLU A CA 1
ATOM 671 C C . GLU A 1 89 ? -6.745 -12.707 9.286 1.00 56.53 89 GLU A C 1
ATOM 673 O O . GLU A 1 89 ? -7.229 -13.756 9.710 1.00 56.53 89 GLU A O 1
ATOM 678 N N . THR A 1 90 ? -6.888 -11.557 9.954 1.00 42.88 90 THR A N 1
ATOM 679 C CA . THR A 1 90 ? -7.719 -11.405 11.152 1.00 42.88 90 THR A CA 1
ATOM 680 C C . THR A 1 90 ? -9.051 -10.717 10.835 1.00 42.88 90 THR A C 1
ATOM 682 O O . THR A 1 90 ? -9.265 -9.547 11.163 1.00 42.88 90 THR A O 1
ATOM 685 N N . PRO A 1 91 ? -10.065 -11.438 10.316 1.00 45.38 91 PRO A N 1
ATOM 686 C CA . PRO A 1 91 ? -11.435 -11.035 10.545 1.00 45.38 91 PRO A CA 1
ATOM 687 C C . PRO A 1 91 ? -11.710 -11.264 12.036 1.00 45.38 91 PRO A C 1
ATOM 689 O O . PRO A 1 91 ? -12.311 -12.262 12.433 1.00 45.38 91 PRO A O 1
ATOM 692 N N . LYS A 1 92 ? -11.309 -10.320 12.899 1.00 40.91 92 LYS A N 1
ATOM 693 C CA . LYS A 1 92 ? -11.921 -10.147 14.224 1.00 40.91 92 LYS A CA 1
ATOM 694 C C . LYS A 1 92 ? -13.348 -9.679 13.970 1.00 40.91 92 LYS A C 1
ATOM 696 O O . LYS A 1 92 ? -13.715 -8.515 14.102 1.00 40.91 92 LYS A O 1
ATOM 701 N N . ARG A 1 93 ? -14.161 -10.645 13.550 1.00 42.06 93 ARG A N 1
ATOM 702 C CA . ARG A 1 93 ? -15.600 -10.604 13.451 1.00 42.06 93 ARG A CA 1
ATOM 703 C C . ARG A 1 93 ? -16.104 -10.249 14.843 1.00 42.06 93 ARG A C 1
ATOM 705 O O . ARG A 1 93 ? -16.385 -11.128 15.648 1.00 42.06 93 ARG A O 1
ATOM 712 N N . LYS A 1 94 ? -16.279 -8.962 15.135 1.00 38.31 94 LYS A N 1
ATOM 713 C CA . LYS A 1 94 ? -17.178 -8.540 16.210 1.00 38.31 94 LYS A CA 1
ATOM 714 C C . LYS A 1 94 ? -18.614 -8.661 15.688 1.00 38.31 94 LYS A C 1
ATOM 716 O O . LYS A 1 94 ? -19.327 -7.684 15.531 1.00 38.31 94 LYS A O 1
ATOM 721 N N . ARG A 1 95 ? -19.023 -9.886 15.352 1.00 46.03 95 ARG A N 1
ATOM 722 C CA . ARG A 1 95 ? -20.436 -10.259 15.243 1.00 46.03 95 ARG A CA 1
ATOM 723 C C . ARG A 1 95 ? -20.687 -11.240 16.375 1.00 46.03 95 ARG A C 1
ATOM 725 O O . ARG A 1 95 ? -20.566 -12.451 16.217 1.00 46.03 95 ARG A O 1
ATOM 732 N N . GLY A 1 96 ? -20.920 -10.632 17.525 1.00 41.91 96 GLY A N 1
ATOM 733 C CA . GLY A 1 96 ? -21.453 -11.192 18.751 1.00 41.91 96 GLY A CA 1
ATOM 734 C C . GLY A 1 96 ? -22.242 -10.041 19.349 1.00 41.91 96 GLY A C 1
ATOM 735 O O . GLY A 1 96 ? -21.670 -9.132 19.943 1.00 41.91 96 GLY A O 1
ATOM 736 N N . GLU A 1 97 ? -23.506 -10.010 18.963 1.00 42.81 97 GLU A N 1
ATOM 737 C CA . GLU A 1 97 ? -24.574 -9.133 19.414 1.00 42.81 97 GLU A CA 1
ATOM 738 C C . GLU A 1 97 ? -24.506 -8.948 20.935 1.00 42.81 97 GLU A C 1
ATOM 740 O O . GLU A 1 97 ? -24.379 -9.921 21.678 1.00 42.81 97 GLU A O 1
ATOM 745 N N . LYS A 1 98 ? -24.545 -7.697 21.406 1.00 42.62 98 LYS A N 1
ATOM 746 C CA . LYS A 1 98 ? -24.836 -7.419 22.811 1.00 42.62 98 LYS A CA 1
ATOM 747 C C . LYS A 1 98 ? -26.324 -7.738 22.981 1.00 42.62 98 LYS A C 1
ATOM 749 O O . LYS A 1 98 ? -27.158 -6.876 22.735 1.00 42.62 98 LYS A O 1
ATOM 754 N N . GLY A 1 99 ? -26.626 -8.998 23.288 1.00 43.91 99 GLY A N 1
ATOM 755 C CA . GLY A 1 99 ? -27.926 -9.414 23.796 1.00 43.91 99 GLY A CA 1
ATOM 756 C C . GLY A 1 99 ? -28.125 -8.749 25.149 1.00 43.91 99 GLY A C 1
ATOM 757 O O . GLY A 1 99 ? -27.518 -9.141 26.142 1.00 43.91 99 GLY A O 1
ATOM 758 N N . GLU A 1 100 ? -28.883 -7.664 25.136 1.00 46.28 100 GLU A N 1
ATOM 759 C CA . GLU A 1 100 ? -29.495 -7.063 26.308 1.00 46.28 100 GLU A CA 1
ATOM 760 C C . GLU A 1 100 ? -30.912 -7.631 26.377 1.00 46.28 100 GLU A C 1
ATOM 762 O O . GLU A 1 100 ? -31.676 -7.389 25.446 1.00 46.28 100 GLU A O 1
ATOM 767 N N . VAL A 1 101 ? -31.172 -8.453 27.400 1.00 49.75 101 VAL A N 1
ATOM 768 C CA . VAL A 1 101 ? -32.362 -8.573 28.278 1.00 49.75 101 VAL A CA 1
ATOM 769 C C . VAL A 1 101 ? -32.477 -9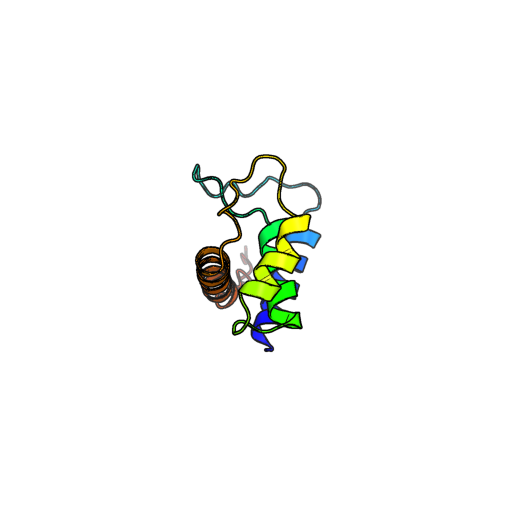.978 28.864 1.00 49.75 101 VAL A C 1
ATOM 771 O O . VAL A 1 101 ? -32.350 -10.964 28.106 1.00 49.75 101 VAL A O 1
#

Sequence (101 aa):
CVASFVICCSLAKMAAGAGKHKLMNAGPTEPWSIREKLCLASSVMRSGDQNWVSVSRAIKPFAESGRPPDWFSQKHCASQYSELLETTETPKRKRGEKGEV

pLDDT: mean 70.53, std 18.0, range [35.31, 90.69]